Protein AF-A0A969GAJ4-F1 (afdb_monomer)

Mean predicted aligned error: 2.99 Å

Secondary structure (DSSP, 8-state):
----HHHHHHHHHHHHHHHHHHHHHTTPPP-HHHHHHHHHHHH-

Foldseek 3Di:
DPDDPVNVVLVVLQVLQVVLVVCVVVVHDDDDSNVVSVVVNVVD

Structure (mmCIF, N/CA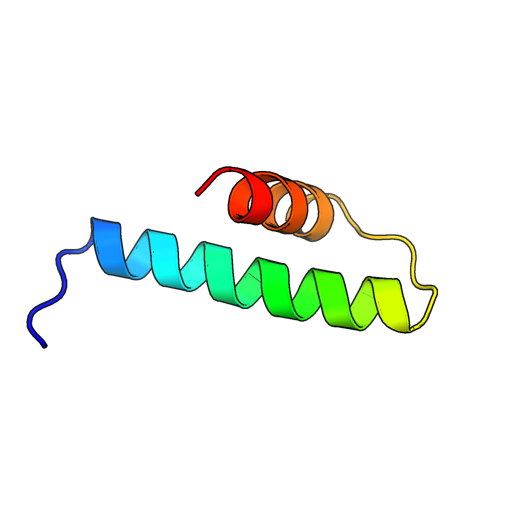/C/O backbone):
data_AF-A0A969GAJ4-F1
#
_entry.id   AF-A0A969GAJ4-F1
#
loop_
_atom_site.group_PDB
_atom_site.id
_atom_site.type_symbol
_atom_site.label_atom_id
_atom_site.label_alt_id
_atom_site.label_comp_id
_atom_site.label_asym_id
_atom_site.label_entity_id
_atom_site.label_seq_id
_atom_site.pdbx_PDB_ins_code
_atom_site.Cartn_x
_atom_site.Cartn_y
_atom_site.Cartn_z
_atom_site.occupancy
_atom_site.B_iso_or_equiv
_atom_site.auth_seq_id
_atom_site.auth_comp_id
_atom_site.auth_asym_id
_atom_site.auth_atom_id
_atom_site.pdbx_PDB_model_num
ATOM 1 N N . MET A 1 1 ? 7.684 -21.532 -7.699 1.00 65.56 1 MET A N 1
ATOM 2 C CA . MET A 1 1 ? 7.611 -20.356 -8.590 1.00 65.56 1 MET A CA 1
ATOM 3 C C . MET A 1 1 ? 8.962 -19.670 -8.558 1.00 65.56 1 MET A C 1
ATOM 5 O O . MET A 1 1 ? 9.401 -19.295 -7.476 1.00 65.56 1 MET A O 1
ATOM 9 N N . GLU A 1 2 ? 9.634 -19.560 -9.700 1.00 85.25 2 GLU A N 1
ATOM 10 C CA . GLU A 1 2 ? 10.860 -18.765 -9.840 1.00 85.25 2 GLU A C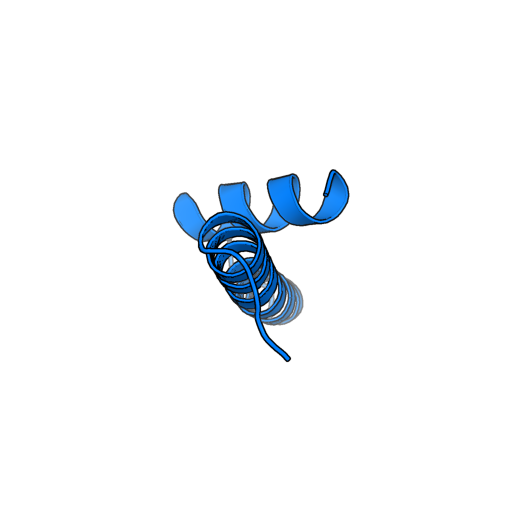A 1
ATOM 11 C C . GLU A 1 2 ? 10.464 -17.326 -10.166 1.00 85.25 2 GLU A C 1
ATOM 13 O O . GLU A 1 2 ? 10.346 -16.947 -11.323 1.00 85.25 2 GLU A O 1
ATOM 18 N N . LEU A 1 3 ? 10.167 -16.551 -9.121 1.00 89.50 3 LEU A N 1
ATOM 19 C CA . LEU A 1 3 ? 9.837 -15.135 -9.265 1.00 89.50 3 LEU A CA 1
ATOM 20 C C . LEU A 1 3 ? 11.115 -14.328 -9.470 1.00 89.50 3 LEU A C 1
ATOM 22 O O . LEU A 1 3 ? 12.059 -14.429 -8.671 1.00 89.50 3 LEU A O 1
ATOM 26 N N . SER A 1 4 ? 11.100 -13.476 -10.487 1.00 94.94 4 SER A N 1
ATOM 27 C CA . SER A 1 4 ? 12.096 -12.430 -10.664 1.00 94.94 4 SER A CA 1
ATOM 28 C C . SER A 1 4 ? 12.107 -11.486 -9.449 1.00 94.94 4 SER A C 1
ATOM 30 O O . SER A 1 4 ? 11.094 -11.345 -8.751 1.00 94.94 4 SER A O 1
ATOM 32 N N . PRO A 1 5 ? 13.235 -10.811 -9.168 1.00 93.88 5 PRO A N 1
ATOM 33 C CA . PRO A 1 5 ? 13.299 -9.812 -8.101 1.00 93.88 5 PRO A CA 1
ATOM 34 C C . PRO A 1 5 ? 12.181 -8.763 -8.206 1.00 93.88 5 PRO A C 1
ATOM 36 O O . PRO A 1 5 ? 11.538 -8.443 -7.213 1.00 93.88 5 PRO A O 1
ATOM 39 N N . GLN A 1 6 ? 11.858 -8.332 -9.428 1.00 93.56 6 GLN A N 1
ATOM 40 C CA . GLN A 1 6 ? 10.820 -7.336 -9.679 1.00 93.56 6 GLN A CA 1
ATOM 41 C C . GLN A 1 6 ? 9.410 -7.825 -9.314 1.00 93.56 6 GLN A C 1
ATOM 43 O O . GLN A 1 6 ? 8.598 -7.060 -8.797 1.00 93.56 6 GLN A O 1
ATOM 48 N N . GLU A 1 7 ? 9.091 -9.094 -9.569 1.00 94.12 7 GLU A N 1
ATOM 49 C CA . GLU A 1 7 ? 7.796 -9.662 -9.178 1.00 94.12 7 GLU A CA 1
ATOM 50 C C . GLU A 1 7 ? 7.663 -9.754 -7.657 1.00 94.12 7 GLU A C 1
ATOM 52 O O . GLU A 1 7 ? 6.587 -9.498 -7.117 1.00 94.12 7 GLU A O 1
ATOM 57 N N . LYS A 1 8 ? 8.760 -10.045 -6.948 1.00 93.56 8 LYS A N 1
ATOM 58 C CA . LYS A 1 8 ? 8.777 -10.026 -5.478 1.00 93.56 8 LYS A CA 1
ATOM 59 C C . LYS A 1 8 ? 8.539 -8.619 -4.931 1.00 93.56 8 LYS A C 1
ATOM 61 O O . LYS A 1 8 ? 7.764 -8.471 -3.988 1.00 93.56 8 LYS A O 1
ATOM 66 N N . ASP A 1 9 ? 9.126 -7.598 -5.550 1.00 93.38 9 ASP A N 1
ATOM 67 C CA . ASP A 1 9 ? 8.914 -6.201 -5.152 1.00 93.38 9 ASP A CA 1
ATOM 68 C C . ASP A 1 9 ? 7.458 -5.762 -5.362 1.00 93.38 9 ASP A C 1
ATOM 70 O O . ASP A 1 9 ? 6.863 -5.121 -4.494 1.00 93.38 9 ASP A O 1
ATOM 74 N N . LYS A 1 10 ? 6.831 -6.167 -6.474 1.00 93.12 10 LYS A N 1
ATOM 75 C CA . LYS A 1 10 ? 5.400 -5.907 -6.712 1.00 93.12 10 LYS A CA 1
ATOM 76 C C . LYS A 1 10 ? 4.513 -6.587 -5.673 1.00 93.12 10 LYS A C 1
ATOM 78 O O . LYS A 1 10 ? 3.582 -5.963 -5.165 1.00 93.12 10 LYS A O 1
ATOM 83 N N . LEU A 1 11 ? 4.818 -7.836 -5.315 1.00 94.81 11 LEU A N 1
ATOM 84 C CA . LEU A 1 11 ? 4.103 -8.539 -4.247 1.00 94.81 11 LEU A CA 1
ATOM 85 C C . LEU A 1 11 ? 4.261 -7.824 -2.903 1.00 94.81 11 LEU A C 1
ATOM 87 O O . LEU A 1 11 ? 3.290 -7.714 -2.156 1.00 94.81 11 LEU A O 1
ATOM 91 N N . LEU A 1 12 ? 5.445 -7.282 -2.608 1.00 94.50 12 LEU A N 1
ATOM 92 C CA . LEU A 1 12 ? 5.665 -6.498 -1.396 1.00 94.50 12 LEU A CA 1
ATOM 93 C C . LEU A 1 12 ? 4.747 -5.265 -1.355 1.00 94.50 12 LEU A C 1
ATOM 95 O O . LEU A 1 12 ? 4.044 -5.066 -0.362 1.00 94.50 12 LEU A O 1
ATOM 99 N N . ILE A 1 13 ? 4.679 -4.486 -2.439 1.00 95.00 13 ILE A N 1
ATOM 100 C CA . ILE A 1 13 ? 3.783 -3.317 -2.538 1.00 95.00 13 ILE A CA 1
ATOM 101 C C . ILE A 1 13 ? 2.319 -3.749 -2.376 1.00 95.00 13 ILE A C 1
ATOM 103 O O . ILE A 1 13 ? 1.581 -3.139 -1.600 1.00 95.00 13 ILE A O 1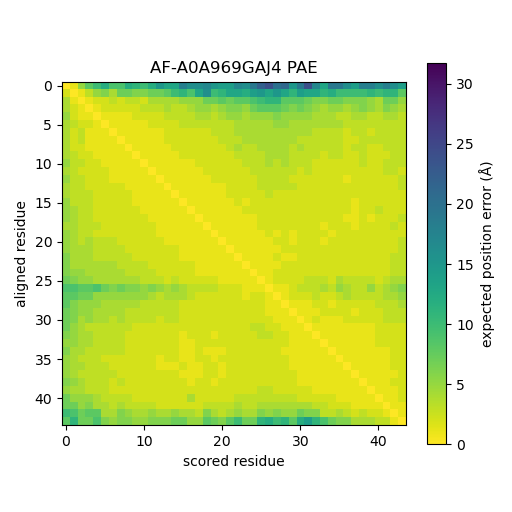
ATOM 107 N N . PHE A 1 14 ? 1.913 -4.839 -3.028 1.00 95.69 14 PHE A N 1
ATOM 108 C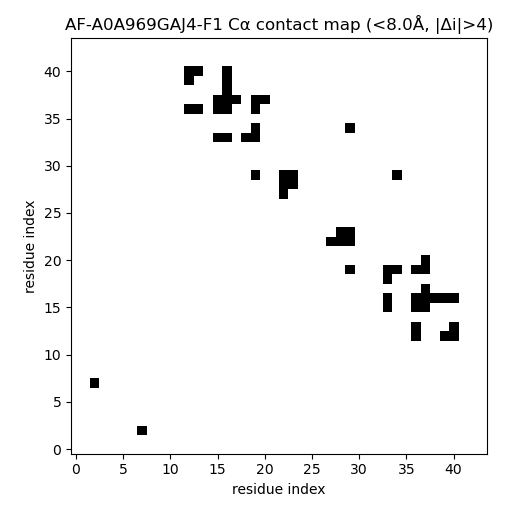 CA . PHE A 1 14 ? 0.550 -5.358 -2.927 1.00 95.69 14 PHE A CA 1
ATOM 109 C C . PHE A 1 14 ? 0.183 -5.742 -1.487 1.00 95.69 14 PHE A C 1
ATOM 111 O O . PHE A 1 14 ? -0.883 -5.383 -0.986 1.00 95.69 14 PHE A O 1
ATOM 118 N N . THR A 1 15 ? 1.090 -6.404 -0.762 1.00 96.12 15 THR A N 1
ATOM 119 C CA . THR A 1 15 ? 0.848 -6.7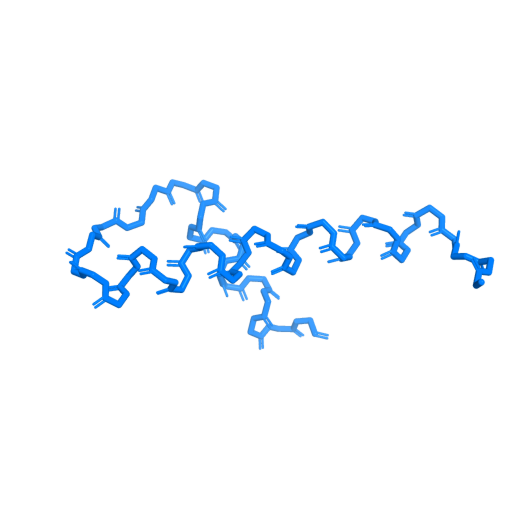39 0.651 1.00 96.12 15 THR A CA 1
ATOM 120 C C . THR A 1 15 ? 0.728 -5.497 1.535 1.00 96.12 15 THR A C 1
ATOM 122 O O . THR A 1 15 ? -0.142 -5.457 2.408 1.00 96.12 15 THR A O 1
ATOM 125 N N . ALA A 1 16 ? 1.532 -4.458 1.290 1.00 96.69 16 ALA A N 1
ATOM 126 C CA . ALA A 1 16 ? 1.422 -3.186 2.002 1.00 96.69 16 ALA A CA 1
ATOM 127 C C . ALA A 1 16 ? 0.074 -2.493 1.729 1.00 96.69 16 ALA A C 1
ATOM 129 O O . ALA A 1 16 ? -0.543 -1.959 2.654 1.00 96.69 16 ALA A O 1
ATOM 130 N N . ALA A 1 17 ? -0.425 -2.564 0.495 1.00 97.00 17 ALA A N 1
ATOM 131 C CA . ALA A 1 17 ? -1.721 -2.009 0.121 1.00 97.00 17 ALA A CA 1
ATOM 132 C C . ALA A 1 17 ? -2.894 -2.716 0.816 1.00 97.00 17 ALA A C 1
ATOM 134 O O . ALA A 1 17 ? -3.786 -2.044 1.330 1.00 97.00 17 ALA A O 1
ATOM 135 N N . LEU A 1 18 ? -2.859 -4.049 0.938 1.00 97.00 18 LEU A N 1
ATOM 136 C CA . LEU A 1 18 ? -3.874 -4.808 1.687 1.00 97.00 18 LEU A CA 1
ATOM 137 C C . LEU A 1 18 ? -3.910 -4.416 3.173 1.00 97.00 18 LEU A C 1
ATOM 139 O O . LEU A 1 18 ? -4.973 -4.366 3.798 1.00 97.00 18 LEU A O 1
ATOM 143 N N . VAL A 1 19 ? -2.749 -4.130 3.769 1.00 96.38 19 VAL A N 1
ATOM 144 C CA . VAL A 1 19 ? -2.680 -3.621 5.147 1.00 96.38 19 VAL A CA 1
ATOM 145 C C . VAL A 1 19 ? -3.277 -2.216 5.229 1.00 96.38 19 VAL A C 1
ATOM 147 O O . VAL A 1 19 ? -4.067 -1.951 6.140 1.00 96.38 19 VAL A O 1
ATOM 150 N N . ALA A 1 20 ? -2.948 -1.340 4.278 1.00 97.19 20 ALA A N 1
ATOM 151 C CA . ALA A 1 20 ? -3.506 0.007 4.193 1.00 97.19 20 ALA A CA 1
ATOM 152 C C . ALA A 1 20 ? -5.037 -0.024 4.052 1.00 97.19 20 ALA A C 1
ATOM 154 O O . ALA A 1 20 ? -5.738 0.633 4.820 1.00 97.19 20 ALA A O 1
ATOM 155 N N . GLU A 1 21 ? -5.580 -0.857 3.166 1.00 96.81 21 GLU A N 1
ATOM 156 C CA . GLU A 1 21 ? -7.024 -1.027 2.980 1.00 96.81 21 GLU A CA 1
ATOM 157 C C . GLU A 1 21 ? -7.721 -1.437 4.285 1.00 96.81 21 GLU A C 1
ATOM 159 O O . GLU A 1 21 ? -8.689 -0.802 4.710 1.00 96.81 21 GLU A O 1
ATOM 164 N N . ARG A 1 22 ? -7.180 -2.437 4.994 1.00 97.06 22 ARG A N 1
ATOM 165 C CA . ARG A 1 22 ? -7.724 -2.880 6.289 1.00 97.06 22 ARG A CA 1
ATOM 166 C C . ARG A 1 22 ? -7.656 -1.792 7.359 1.00 97.06 22 ARG A C 1
ATOM 168 O O . ARG A 1 22 ? -8.537 -1.731 8.215 1.00 97.06 22 ARG A O 1
ATOM 175 N N . ARG A 1 23 ? -6.620 -0.946 7.355 1.00 97.31 23 ARG A N 1
ATOM 176 C CA . ARG A 1 23 ? -6.521 0.203 8.273 1.00 97.31 23 ARG A CA 1
ATOM 177 C C . ARG A 1 23 ? -7.558 1.271 7.936 1.00 97.31 23 ARG A C 1
ATOM 179 O O . ARG A 1 23 ? -8.252 1.731 8.841 1.00 97.31 23 ARG A O 1
ATOM 186 N N . LYS A 1 24 ? -7.726 1.594 6.652 1.00 95.25 24 LYS A N 1
ATOM 187 C CA . LYS A 1 24 ? -8.753 2.524 6.163 1.00 95.25 24 LYS A CA 1
ATOM 188 C C . LYS A 1 24 ? -10.164 2.036 6.502 1.00 95.25 24 LYS A C 1
ATOM 190 O O . LYS A 1 24 ? -10.969 2.825 6.983 1.00 95.25 24 LYS A O 1
ATOM 195 N N . ALA A 1 25 ? -10.442 0.740 6.343 1.00 96.69 25 ALA A N 1
ATOM 196 C CA . ALA A 1 25 ? -11.727 0.129 6.702 1.00 96.69 25 ALA A CA 1
ATOM 197 C C . ALA A 1 25 ? -12.052 0.246 8.204 1.00 96.69 25 ALA A C 1
ATOM 199 O O . ALA A 1 25 ? -13.216 0.310 8.584 1.00 96.69 25 ALA A O 1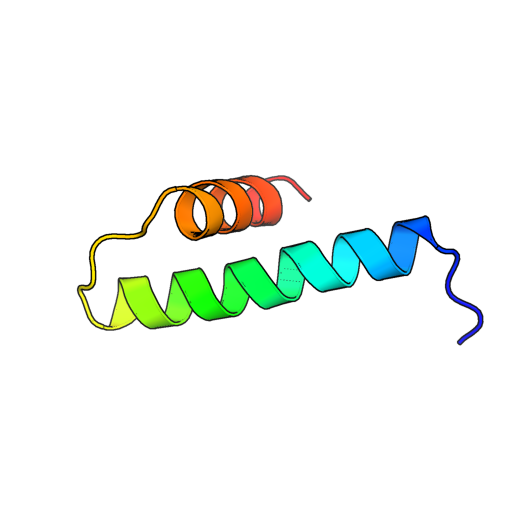
ATOM 200 N N . LYS A 1 26 ? -11.030 0.337 9.063 1.00 97.06 26 LYS A N 1
ATOM 201 C CA . LYS A 1 26 ? -11.179 0.618 10.503 1.00 97.06 26 LYS A CA 1
ATOM 202 C C . LYS A 1 26 ? -11.347 2.112 10.821 1.00 97.06 26 LYS A C 1
ATOM 204 O O . LYS A 1 26 ? -11.359 2.477 11.992 1.00 97.06 26 LYS A O 1
ATOM 209 N N . GLY A 1 27 ? -11.435 2.977 9.809 1.00 95.56 27 GLY A N 1
ATOM 210 C CA . GLY A 1 27 ? -11.549 4.429 9.968 1.00 95.56 27 GLY A CA 1
ATOM 211 C C . GLY A 1 27 ? -10.232 5.132 10.307 1.00 95.56 27 GLY A C 1
ATOM 212 O O . GLY A 1 27 ? -10.247 6.298 10.697 1.00 95.56 27 GLY A O 1
ATOM 213 N N . LEU A 1 28 ? -9.085 4.454 10.177 1.00 95.62 28 LEU A N 1
ATOM 214 C CA . LEU A 1 28 ? -7.785 5.078 10.414 1.00 95.62 28 LEU A CA 1
ATOM 215 C C . LEU A 1 28 ? -7.359 5.905 9.200 1.00 95.62 28 LEU A C 1
ATOM 217 O O . LEU A 1 28 ? -7.468 5.465 8.054 1.00 95.62 28 LEU A O 1
ATOM 221 N N . LYS A 1 29 ? -6.813 7.094 9.463 1.00 96.25 29 LYS A N 1
ATOM 222 C CA . LYS A 1 29 ? -6.160 7.903 8.433 1.00 96.25 29 LYS A CA 1
ATOM 223 C C . LYS A 1 29 ? -4.855 7.223 8.021 1.00 96.25 29 LYS A C 1
ATOM 225 O O . LYS A 1 29 ? -4.015 6.946 8.875 1.00 96.25 29 LYS A O 1
ATOM 230 N N . LEU A 1 30 ? -4.698 6.979 6.722 1.00 96.19 30 LEU A N 1
ATOM 231 C CA . LEU A 1 30 ? -3.489 6.370 6.176 1.00 96.19 30 LEU A CA 1
ATOM 232 C C . LEU A 1 30 ? -2.283 7.291 6.357 1.00 96.19 30 LEU A C 1
ATOM 234 O O . LEU A 1 30 ? -2.386 8.512 6.202 1.00 96.19 30 LEU A O 1
ATOM 238 N N . ASN A 1 31 ? -1.139 6.692 6.674 1.00 96.75 31 ASN A N 1
ATOM 239 C CA . ASN A 1 31 ? 0.146 7.386 6.658 1.00 96.75 31 ASN A CA 1
ATOM 240 C C . ASN A 1 31 ? 0.718 7.465 5.228 1.00 96.75 31 ASN A C 1
ATOM 242 O O . ASN A 1 31 ? 0.127 6.960 4.276 1.00 96.75 31 ASN A O 1
ATOM 246 N N . TYR A 1 32 ? 1.874 8.114 5.073 1.00 96.69 32 TYR A N 1
ATOM 247 C CA . TYR A 1 32 ? 2.509 8.289 3.765 1.00 96.69 32 TYR A CA 1
ATOM 248 C C . TYR A 1 32 ? 2.763 6.964 3.014 1.00 96.69 32 TYR A C 1
ATOM 250 O O . TYR A 1 32 ? 2.242 6.826 1.906 1.00 96.69 32 TYR A O 1
ATOM 258 N N . PRO A 1 33 ? 3.486 5.968 3.571 1.00 96.50 33 PRO A N 1
ATOM 259 C CA . PRO A 1 33 ? 3.742 4.724 2.845 1.00 96.50 33 PRO A CA 1
ATOM 260 C C . PRO A 1 33 ? 2.469 3.910 2.575 1.00 96.50 33 PRO A C 1
ATOM 262 O O . PRO A 1 33 ? 2.365 3.283 1.526 1.00 96.50 33 PRO A O 1
ATOM 265 N N . GLU A 1 34 ? 1.475 3.952 3.464 1.00 96.19 34 GLU A N 1
ATOM 266 C CA . GLU A 1 34 ? 0.180 3.300 3.239 1.00 96.19 34 GLU A CA 1
ATOM 267 C C . GLU A 1 34 ? -0.610 3.950 2.112 1.00 96.19 34 GLU A C 1
ATOM 269 O O . GLU A 1 34 ? -1.180 3.243 1.290 1.00 96.19 34 GLU A O 1
ATOM 274 N N . ALA A 1 35 ? -0.645 5.282 2.060 1.00 96.88 35 ALA A N 1
ATOM 275 C CA . ALA A 1 35 ? -1.324 6.005 0.995 1.00 96.88 35 ALA A CA 1
ATOM 276 C C . ALA A 1 35 ? -0.664 5.722 -0.359 1.00 96.88 35 ALA A C 1
ATOM 278 O O . ALA A 1 35 ? -1.364 5.435 -1.326 1.00 96.88 35 ALA A O 1
ATOM 279 N N . VAL A 1 36 ? 0.672 5.729 -0.415 1.00 97.25 36 VAL A N 1
ATOM 280 C CA . VAL A 1 36 ? 1.416 5.379 -1.631 1.00 97.25 36 VAL A CA 1
ATOM 281 C C . VAL A 1 36 ? 1.124 3.940 -2.047 1.00 97.25 36 VAL A C 1
ATOM 283 O O . VAL A 1 36 ? 0.768 3.719 -3.200 1.00 97.25 36 VAL A O 1
ATOM 286 N N . ALA A 1 37 ? 1.219 2.969 -1.132 1.00 96.56 37 ALA A N 1
ATOM 287 C CA . ALA A 1 37 ? 0.947 1.566 -1.447 1.00 96.56 37 ALA A CA 1
ATOM 288 C C . ALA A 1 37 ? -0.501 1.354 -1.910 1.00 96.56 37 ALA A C 1
ATOM 290 O O . ALA A 1 37 ? -0.728 0.678 -2.908 1.00 96.56 37 ALA A O 1
ATOM 291 N N . TYR A 1 38 ? -1.463 1.980 -1.230 1.00 96.06 38 TYR A N 1
ATOM 292 C CA . TYR A 1 38 ? -2.884 1.899 -1.562 1.00 96.06 38 TYR A CA 1
ATOM 293 C C . TYR A 1 38 ? -3.185 2.462 -2.955 1.00 96.06 38 TYR A C 1
ATOM 295 O O . TYR A 1 38 ? -3.864 1.810 -3.737 1.00 96.06 38 TYR A O 1
ATOM 303 N N . ILE A 1 39 ? -2.631 3.629 -3.302 1.00 95.94 39 ILE A N 1
ATOM 304 C CA . ILE A 1 39 ? -2.788 4.215 -4.644 1.00 95.94 39 ILE A CA 1
ATOM 305 C C . ILE A 1 39 ? -2.076 3.359 -5.698 1.00 95.94 39 ILE A C 1
ATOM 307 O O . ILE A 1 39 ? -2.611 3.137 -6.777 1.00 95.94 39 ILE A O 1
ATOM 311 N N . THR A 1 40 ? -0.873 2.868 -5.390 1.00 95.75 40 THR A N 1
ATOM 312 C CA . THR A 1 40 ? -0.078 2.066 -6.331 1.00 95.75 40 THR A CA 1
ATOM 313 C C . THR A 1 40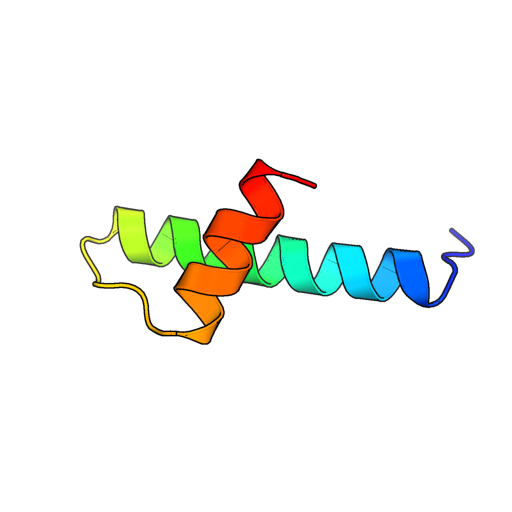 ? -0.775 0.750 -6.667 1.00 95.75 40 THR A C 1
ATOM 315 O O . THR A 1 40 ? -0.766 0.345 -7.823 1.00 95.75 40 THR A O 1
ATOM 318 N N . ALA A 1 41 ? -1.408 0.098 -5.689 1.00 94.19 41 ALA A N 1
ATOM 319 C CA . ALA A 1 41 ? -2.142 -1.146 -5.913 1.00 94.19 41 ALA A CA 1
ATOM 320 C C . ALA A 1 41 ? -3.426 -0.976 -6.737 1.00 94.19 41 ALA A C 1
ATOM 322 O O . ALA A 1 41 ? -3.870 -1.947 -7.329 1.00 94.19 41 ALA A O 1
ATOM 323 N N . GLU A 1 42 ? -3.994 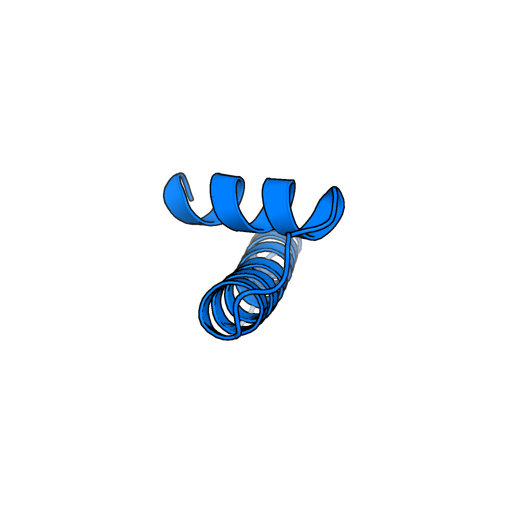0.230 -6.805 1.00 92.94 42 GLU A N 1
ATOM 324 C CA . GLU A 1 42 ? -5.137 0.520 -7.684 1.00 92.94 42 GLU A CA 1
ATOM 325 C C . GLU A 1 42 ? -4.715 0.661 -9.162 1.00 92.94 42 GLU A C 1
ATOM 327 O O . GLU A 1 42 ? -5.549 0.615 -10.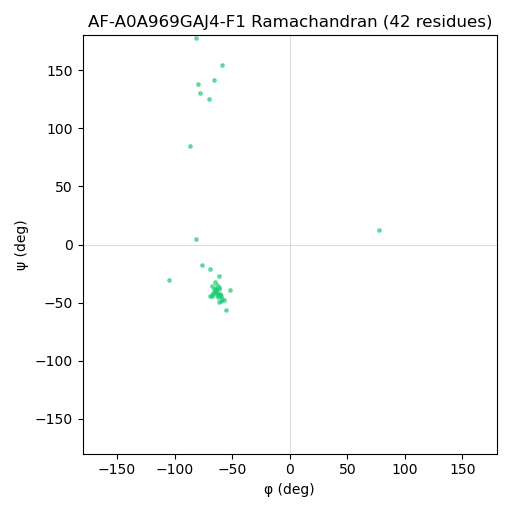062 1.00 92.94 42 GLU A O 1
ATOM 332 N N . ILE A 1 43 ? -3.417 0.868 -9.416 1.00 91.44 43 ILE A N 1
ATOM 333 C CA . ILE A 1 43 ? -2.848 1.084 -10.757 1.00 91.44 43 ILE A CA 1
ATOM 334 C C . ILE A 1 43 ? -2.107 -0.164 -11.274 1.00 91.44 43 ILE A C 1
ATOM 336 O O . ILE A 1 43 ? -2.033 -0.358 -12.488 1.00 91.44 43 ILE A O 1
ATOM 340 N N . LEU A 1 44 ? -1.518 -0.961 -10.371 1.00 82.69 44 LEU A N 1
ATOM 341 C CA . LEU A 1 44 ? -0.775 -2.197 -10.671 1.00 82.69 44 LEU A CA 1
ATOM 342 C C . LEU A 1 44 ? -1.669 -3.306 -11.234 1.00 82.69 44 LEU A C 1
ATOM 344 O O . LEU A 1 44 ? -1.169 -3.992 -12.156 1.00 82.69 44 LEU A O 1
#

Sequence (44 aa):
MELSPQEKDKLLIFTAALVAERRKAKGLKLNYPEAVAYITAEIL

pLDDT: mean 94.25, std 5.25, range [65.56, 97.31]

Radius of gyration: 11.47 Å; Cα contacts (8 Å, |Δi|>4): 29; chains: 1; bounding box: 25×29×21 Å

Solvent-accessible surface area (backbone atoms only — not comparable to full-atom values): 2547 Å² total; per-residue (Å²): 133,94,69,53,74,68,57,51,51,51,51,51,42,44,55,45,13,55,53,30,50,57,40,44,75,72,71,44,81,72,52,72,70,32,46,50,22,39,56,48,55,77,73,109

Nearest PDB structures (foldseek):
  6qsu-assembly1_A  TM=9.717E-01  e=1.345E-02  Helicobacter pylori
  6yl3-assembly1_A  TM=9.466E-01  e=2.019E-02  Yersinia enterocolitica W22703
  8a18-assembly1_AAA  TM=9.637E-01  e=4.554E-02  Sporosarcina pasteurii
  1s3t-assembly1_A  TM=9.675E-01  e=7.318E-02  Sporosarcina pasteurii
  1e9y-assembly1_A  TM=9.536E-01  e=5.581E-02  Helicobacter pylori